Protein AF-A0A6C7NAR9-F1 (afdb_monomer_lite)

Structure (mmCIF, N/CA/C/O backbone):
data_AF-A0A6C7NAR9-F1
#
_entry.id   AF-A0A6C7NAR9-F1
#
loop_
_atom_site.group_PDB
_atom_site.id
_atom_site.type_symbol
_atom_site.label_atom_id
_atom_site.label_alt_id
_atom_site.label_comp_id
_atom_site.label_asym_id
_atom_site.label_entity_id
_atom_site.label_seq_id
_atom_site.pdbx_PDB_ins_code
_atom_site.Cartn_x
_atom_site.Cartn_y
_atom_site.Cartn_z
_atom_site.occupancy
_atom_site.B_iso_or_equiv
_atom_site.auth_seq_id
_atom_site.auth_comp_id
_atom_site.auth_asym_id
_atom_site.auth_atom_id
_atom_site.pdbx_PDB_model_num
ATOM 1 N N . LYS A 1 1 ? -24.700 -0.476 11.035 1.00 47.03 1 LYS A N 1
ATOM 2 C CA . LYS A 1 1 ? -24.546 -0.454 9.552 1.00 47.03 1 LYS A CA 1
ATOM 3 C C . LYS A 1 1 ? -23.414 0.462 9.065 1.00 47.03 1 LYS A C 1
ATOM 5 O O . LYS A 1 1 ? -22.738 0.065 8.132 1.00 47.03 1 LYS A O 1
ATOM 10 N N . SER A 1 2 ? -23.145 1.611 9.705 1.00 65.50 2 SER A N 1
ATOM 11 C CA . SER A 1 2 ? -22.098 2.559 9.261 1.00 65.50 2 SER A CA 1
ATOM 12 C C . SER A 1 2 ? -20.673 1.963 9.176 1.00 65.50 2 SER A C 1
ATOM 14 O O . SER A 1 2 ? -20.029 2.087 8.140 1.00 65.50 2 SER A O 1
ATOM 16 N N . TYR A 1 3 ? -20.203 1.234 10.199 1.00 67.81 3 TYR A N 1
ATOM 17 C CA . TYR A 1 3 ? -18.829 0.692 10.224 1.00 67.81 3 TYR A CA 1
ATOM 18 C C . TYR A 1 3 ? -18.556 -0.407 9.189 1.00 67.81 3 TYR A C 1
ATOM 20 O O . TYR A 1 3 ? -17.497 -0.419 8.565 1.00 67.81 3 TYR A O 1
ATOM 28 N N . LYS A 1 4 ? -19.522 -1.307 8.966 1.00 73.62 4 LYS A N 1
ATOM 29 C CA . LYS A 1 4 ? -19.395 -2.395 7.985 1.00 73.62 4 LYS A CA 1
ATOM 30 C C . LYS A 1 4 ? -19.261 -1.855 6.557 1.00 73.62 4 LYS A C 1
ATOM 32 O O . LYS A 1 4 ? -18.432 -2.348 5.802 1.00 73.62 4 LYS A O 1
ATOM 37 N N . ASN A 1 5 ? -20.017 -0.807 6.226 1.00 79.62 5 ASN A N 1
ATOM 38 C CA . ASN A 1 5 ? -19.949 -0.160 4.915 1.00 79.62 5 ASN A CA 1
ATOM 39 C C . ASN A 1 5 ? -18.595 0.541 4.704 1.00 79.62 5 ASN A C 1
ATOM 41 O O . ASN A 1 5 ? -17.983 0.372 3.656 1.00 79.62 5 ASN A O 1
ATOM 45 N N . GLN A 1 6 ? -18.083 1.247 5.721 1.00 79.44 6 GLN A N 1
ATOM 46 C CA . GLN A 1 6 ? -16.758 1.883 5.658 1.00 79.44 6 GLN A CA 1
ATOM 47 C C . GLN A 1 6 ? -15.631 0.851 5.480 1.00 79.44 6 GLN A C 1
ATOM 49 O O . GLN A 1 6 ? -14.728 1.048 4.670 1.00 79.44 6 GLN A O 1
ATOM 54 N N . LYS A 1 7 ? -15.702 -0.287 6.183 1.00 82.50 7 LYS A N 1
ATOM 55 C CA . LYS A 1 7 ? -14.760 -1.405 6.011 1.00 82.50 7 LYS A CA 1
ATOM 56 C C . LYS A 1 7 ? -14.797 -1.956 4.582 1.00 82.50 7 LYS A C 1
ATOM 58 O O . LYS A 1 7 ? -13.750 -2.156 3.977 1.00 82.50 7 LYS A O 1
ATOM 63 N N . GLU A 1 8 ? -15.988 -2.133 4.014 1.00 87.00 8 GLU A N 1
ATOM 64 C CA . GLU A 1 8 ? -16.156 -2.606 2.636 1.00 87.00 8 GLU A CA 1
ATOM 65 C C . GLU A 1 8 ? -15.593 -1.616 1.597 1.00 87.00 8 GLU A C 1
ATOM 67 O O . GLU A 1 8 ? -14.975 -2.024 0.613 1.00 87.00 8 GLU A O 1
ATOM 72 N N . GLU A 1 9 ? -15.751 -0.310 1.814 1.00 87.62 9 GLU A N 1
ATOM 73 C CA . GLU A 1 9 ? -15.160 0.731 0.961 1.00 87.62 9 GLU A CA 1
ATOM 74 C C . GLU A 1 9 ? -13.626 0.732 1.013 1.00 87.62 9 GLU A C 1
ATOM 76 O O . GLU A 1 9 ? -12.963 0.854 -0.026 1.00 87.62 9 GLU A O 1
ATOM 81 N N . ILE A 1 10 ? -13.051 0.535 2.203 1.00 87.88 10 ILE A N 1
ATOM 82 C CA . ILE A 1 10 ? -11.603 0.373 2.391 1.00 87.88 10 ILE A CA 1
ATOM 83 C C . ILE A 1 10 ? -11.114 -0.886 1.674 1.00 87.88 10 ILE A C 1
ATOM 85 O O . ILE A 1 10 ? -10.083 -0.855 1.003 1.00 87.88 10 ILE A O 1
ATOM 89 N N . ASP A 1 11 ? -11.871 -1.977 1.746 1.00 89.50 11 ASP A N 1
ATOM 90 C CA . ASP A 1 11 ? -11.531 -3.243 1.099 1.00 89.50 11 ASP A CA 1
ATOM 91 C C . ASP A 1 11 ? -11.556 -3.133 -0.425 1.00 89.50 11 ASP A C 1
ATOM 93 O O . ASP A 1 11 ? -10.627 -3.589 -1.098 1.00 89.50 11 ASP A O 1
ATOM 97 N N . LYS A 1 12 ? -12.564 -2.448 -0.973 1.00 91.56 12 LYS A N 1
ATOM 98 C CA . LYS A 1 12 ? -12.628 -2.110 -2.401 1.00 91.56 12 LYS A CA 1
ATOM 99 C C . LYS A 1 12 ? -11.446 -1.239 -2.816 1.00 91.56 12 LYS A C 1
ATOM 101 O O . LYS A 1 12 ? -10.854 -1.476 -3.868 1.00 91.56 12 LYS A O 1
ATOM 106 N N . SER A 1 13 ? -11.080 -0.255 -1.998 1.00 88.81 13 SER A N 1
ATOM 107 C CA . SER A 1 13 ? -9.938 0.628 -2.263 1.00 88.81 13 SER A CA 1
ATOM 108 C C . SER A 1 13 ? -8.611 -0.137 -2.238 1.00 88.81 13 SER A C 1
ATOM 110 O O . SER A 1 13 ? -7.798 0.025 -3.147 1.00 88.81 13 SER A O 1
ATOM 112 N N . LEU A 1 14 ? -8.423 -1.051 -1.280 1.00 91.06 14 LEU A N 1
ATOM 113 C CA . LEU A 1 14 ? -7.278 -1.968 -1.236 1.00 91.06 14 LEU A CA 1
ATOM 114 C C . LEU A 1 14 ? -7.189 -2.840 -2.482 1.00 91.06 14 LEU A C 1
ATOM 116 O O . LEU A 1 14 ? -6.108 -2.996 -3.044 1.00 91.06 14 LEU A O 1
ATOM 120 N N . MET A 1 15 ? -8.313 -3.403 -2.921 1.00 92.44 15 MET A N 1
ATOM 121 C CA . MET A 1 15 ? -8.352 -4.244 -4.113 1.00 92.44 15 MET A CA 1
ATOM 122 C C . MET A 1 15 ? -7.947 -3.459 -5.364 1.00 92.44 15 MET A C 1
ATOM 124 O O . MET A 1 15 ? -7.112 -3.934 -6.133 1.00 92.44 15 MET A O 1
ATOM 128 N N . LYS A 1 16 ? -8.459 -2.230 -5.527 1.00 93.31 16 LYS A N 1
ATOM 129 C CA . LYS A 1 16 ? -8.067 -1.332 -6.625 1.00 93.31 16 LYS A CA 1
ATOM 130 C C . LYS A 1 16 ? -6.564 -1.043 -6.612 1.00 93.31 16 LYS A C 1
ATOM 132 O O . LYS A 1 16 ? -5.912 -1.199 -7.640 1.00 93.31 16 LYS A O 1
ATOM 137 N N . TRP A 1 17 ? -5.996 -0.670 -5.464 1.00 91.88 17 TRP A N 1
ATOM 138 C CA . TRP A 1 17 ? -4.566 -0.351 -5.373 1.00 91.88 17 TRP A CA 1
ATOM 139 C C . TRP A 1 17 ? -3.655 -1.569 -5.546 1.00 91.88 17 TRP A C 1
ATOM 141 O O . TRP A 1 17 ? -2.612 -1.450 -6.184 1.00 91.88 17 TRP A O 1
ATOM 151 N N . ASN A 1 18 ? -4.057 -2.746 -5.056 1.00 92.00 18 ASN A N 1
ATOM 152 C CA . ASN A 1 18 ? -3.346 -3.998 -5.331 1.00 92.00 18 ASN A CA 1
ATOM 153 C C . ASN A 1 18 ? -3.347 -4.329 -6.828 1.00 92.00 18 ASN A C 1
ATOM 155 O O . ASN A 1 18 ? -2.340 -4.796 -7.352 1.00 92.00 18 ASN A O 1
ATOM 159 N N . TRP A 1 19 ? -4.456 -4.079 -7.526 1.00 95.19 19 TRP A N 1
ATOM 160 C CA . TRP A 1 19 ? -4.532 -4.299 -8.968 1.00 95.19 19 TRP A CA 1
ATOM 161 C C . TRP A 1 19 ? -3.585 -3.366 -9.733 1.00 95.19 19 TRP A C 1
ATOM 163 O O . TRP A 1 19 ? -2.822 -3.831 -10.577 1.00 95.19 19 TRP A O 1
ATOM 173 N N . VAL A 1 20 ? -3.546 -2.078 -9.366 1.00 93.12 20 VAL A N 1
ATOM 174 C CA . VAL A 1 20 ? -2.574 -1.111 -9.909 1.00 93.12 20 VAL A CA 1
ATOM 175 C C . VAL A 1 20 ? -1.137 -1.583 -9.672 1.00 93.12 20 VAL A C 1
ATOM 177 O O . VAL A 1 20 ? -0.348 -1.609 -10.611 1.00 93.12 20 VAL A O 1
ATOM 180 N N . PHE A 1 21 ? -0.808 -2.018 -8.452 1.00 93.44 21 PHE A N 1
ATOM 181 C CA . PHE A 1 21 ? 0.522 -2.527 -8.103 1.00 93.44 21 PHE A CA 1
ATOM 182 C C . PHE A 1 21 ? 0.950 -3.699 -8.997 1.00 93.44 21 PHE A C 1
ATOM 184 O O . PHE A 1 21 ? 2.030 -3.667 -9.588 1.00 93.44 21 PHE A O 1
ATOM 191 N N . TRP A 1 22 ? 0.088 -4.709 -9.149 1.00 94.94 22 TRP A N 1
ATOM 192 C CA . TRP A 1 22 ? 0.393 -5.886 -9.965 1.00 94.94 22 TRP A CA 1
ATOM 193 C C . TRP A 1 22 ? 0.520 -5.570 -11.453 1.00 94.94 22 TRP A C 1
ATOM 195 O O . TRP A 1 22 ? 1.388 -6.137 -12.119 1.00 94.94 22 TRP A O 1
ATOM 205 N N . ILE A 1 23 ? -0.284 -4.643 -11.977 1.00 94.56 23 ILE A N 1
ATOM 206 C CA . ILE A 1 23 ? -0.148 -4.180 -13.362 1.00 94.56 23 ILE A CA 1
ATOM 207 C C . ILE A 1 23 ? 1.182 -3.469 -13.564 1.00 94.56 23 ILE A C 1
ATOM 209 O O . ILE A 1 23 ? 1.899 -3.791 -14.508 1.00 94.56 23 ILE A O 1
ATOM 213 N N . SER A 1 24 ? 1.542 -2.538 -12.677 1.00 93.12 24 SER A N 1
ATOM 214 C CA . SER A 1 24 ? 2.808 -1.811 -12.787 1.00 93.12 24 SER A CA 1
ATOM 215 C C . SER A 1 24 ? 4.005 -2.760 -12.715 1.00 93.12 24 SER A C 1
ATOM 217 O O . SER A 1 24 ? 4.906 -2.667 -13.544 1.00 93.12 24 SER A O 1
ATOM 219 N N . ILE A 1 25 ? 3.980 -3.746 -11.814 1.00 94.12 25 ILE A N 1
ATOM 220 C CA . ILE A 1 25 ? 5.014 -4.789 -11.749 1.00 94.12 25 ILE A CA 1
ATOM 221 C C . ILE A 1 25 ? 5.073 -5.613 -13.033 1.00 94.12 25 ILE A C 1
ATOM 223 O O . ILE A 1 25 ? 6.160 -5.834 -13.560 1.00 94.12 25 ILE A O 1
ATOM 227 N N . SER A 1 26 ? 3.926 -6.052 -13.551 1.00 93.44 26 SER A N 1
ATOM 228 C CA . SER A 1 26 ? 3.871 -6.859 -14.777 1.00 93.44 26 SER A CA 1
ATOM 229 C C . SER A 1 26 ? 4.449 -6.093 -15.964 1.00 93.44 26 SER A C 1
ATOM 231 O O . SER A 1 26 ? 5.204 -6.644 -16.758 1.00 93.44 26 SER A O 1
ATOM 233 N N . ILE A 1 27 ? 4.150 -4.798 -16.038 1.00 91.00 27 ILE A N 1
ATOM 234 C CA . ILE A 1 27 ? 4.711 -3.872 -17.017 1.00 91.00 27 ILE A CA 1
ATOM 235 C C . ILE A 1 27 ? 6.233 -3.736 -16.853 1.00 91.00 27 ILE A C 1
ATOM 237 O O . ILE A 1 27 ? 6.966 -3.811 -17.838 1.00 91.00 27 ILE A O 1
ATOM 241 N N . PHE A 1 28 ? 6.709 -3.553 -15.620 1.00 91.31 28 PHE A N 1
ATOM 242 C CA . PHE A 1 28 ? 8.132 -3.409 -15.313 1.00 91.31 28 PHE A CA 1
ATOM 243 C C . PHE A 1 28 ? 8.915 -4.667 -15.715 1.00 91.31 28 PHE A C 1
ATOM 245 O O . PHE A 1 28 ? 9.885 -4.602 -16.463 1.00 91.31 28 PHE A O 1
ATOM 252 N N . ILE A 1 29 ? 8.456 -5.837 -15.270 1.00 92.31 29 ILE A N 1
ATOM 253 C CA . ILE A 1 29 ? 9.109 -7.120 -15.549 1.00 92.31 29 ILE A CA 1
ATOM 254 C C . ILE A 1 29 ? 8.989 -7.481 -17.033 1.00 92.31 29 ILE A C 1
ATOM 256 O O . ILE A 1 29 ? 9.974 -7.886 -17.645 1.00 92.31 29 ILE A O 1
ATOM 260 N N . GLY A 1 30 ? 7.813 -7.296 -17.636 1.00 91.31 30 GLY A N 1
ATOM 261 C CA . GLY A 1 30 ? 7.595 -7.558 -19.059 1.00 91.31 30 GLY A CA 1
ATOM 262 C C . GLY A 1 30 ? 8.503 -6.709 -19.948 1.00 91.31 30 GLY A C 1
ATOM 263 O O . GLY A 1 30 ? 9.107 -7.234 -20.880 1.00 91.31 30 GLY A O 1
ATOM 264 N N . GLY A 1 31 ? 8.679 -5.427 -19.610 1.00 87.44 31 GLY A N 1
ATOM 265 C CA . GLY A 1 31 ? 9.637 -4.547 -20.280 1.00 87.44 31 GLY A CA 1
ATOM 266 C C . GLY A 1 31 ? 11.084 -5.031 -20.151 1.00 87.44 31 GLY A C 1
ATOM 267 O O . GLY A 1 31 ? 11.833 -4.966 -21.124 1.00 87.44 31 GLY A O 1
ATOM 268 N N . ALA A 1 32 ? 11.470 -5.573 -18.989 1.00 87.31 32 ALA A N 1
ATOM 269 C CA . ALA A 1 32 ? 12.830 -6.073 -18.746 1.00 87.31 32 ALA A CA 1
ATOM 270 C C . ALA A 1 32 ? 13.102 -7.316 -19.584 1.00 87.31 32 ALA A C 1
ATOM 272 O O . ALA A 1 32 ? 14.147 -7.416 -20.218 1.00 87.31 32 ALA A O 1
ATOM 273 N N . ILE A 1 33 ? 12.151 -8.251 -19.595 1.00 89.69 33 ILE A N 1
ATOM 274 C CA . ILE A 1 33 ? 12.258 -9.502 -20.348 1.00 89.69 33 ILE A CA 1
ATOM 275 C C . ILE A 1 33 ? 12.292 -9.213 -21.849 1.00 89.69 33 ILE A C 1
ATOM 277 O O . ILE A 1 33 ? 13.141 -9.757 -22.548 1.00 89.69 33 ILE A O 1
ATOM 281 N N . PHE A 1 34 ? 11.410 -8.335 -22.339 1.00 86.81 34 PHE A N 1
ATOM 282 C CA . PHE A 1 34 ? 11.393 -7.9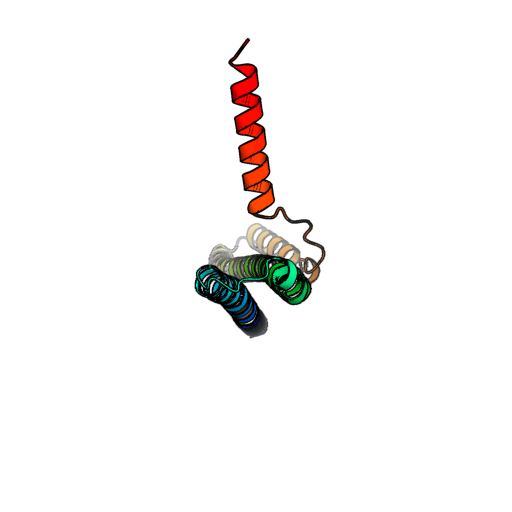30 -23.744 1.00 86.81 34 PHE A CA 1
ATOM 283 C C . PHE A 1 34 ? 12.735 -7.326 -24.168 1.00 86.81 34 PHE A C 1
ATOM 285 O O . PHE A 1 34 ? 13.304 -7.718 -25.184 1.00 86.81 34 PHE A O 1
ATOM 292 N N . TYR A 1 35 ? 13.271 -6.420 -23.350 1.00 83.25 35 TYR A N 1
ATOM 293 C CA . TYR A 1 35 ? 14.585 -5.832 -23.569 1.00 83.25 35 TYR A CA 1
ATOM 294 C C . TYR A 1 35 ? 15.700 -6.887 -23.566 1.00 83.25 35 TYR A C 1
ATOM 296 O O . TYR A 1 35 ? 16.526 -6.920 -24.474 1.00 83.25 35 TYR A O 1
ATOM 304 N N . PHE A 1 36 ? 15.706 -7.771 -22.566 1.00 84.69 36 PHE A N 1
ATOM 305 C CA . PHE A 1 36 ? 16.716 -8.815 -22.419 1.00 84.69 36 PHE A CA 1
ATOM 306 C C . PHE A 1 36 ? 16.722 -9.773 -23.612 1.00 84.69 36 PHE A C 1
ATOM 308 O O . PHE A 1 36 ? 17.788 -10.095 -24.124 1.00 84.69 36 PHE A O 1
ATOM 315 N N . TYR A 1 37 ? 15.544 -10.171 -24.100 1.00 86.44 37 TYR A N 1
ATOM 316 C CA . TYR A 1 37 ? 15.418 -10.993 -25.302 1.00 86.44 37 TYR A CA 1
ATOM 317 C C . TYR A 1 37 ? 16.003 -10.289 -26.531 1.00 86.44 37 TYR A C 1
ATOM 319 O O . TYR A 1 37 ? 16.767 -10.885 -27.286 1.00 86.44 37 TYR A O 1
ATOM 327 N N . HIS A 1 38 ? 15.693 -9.003 -26.702 1.00 81.38 38 HIS A N 1
ATOM 328 C CA . HIS A 1 38 ? 16.164 -8.235 -27.851 1.00 81.38 38 HIS A CA 1
ATOM 329 C C . HIS A 1 38 ? 17.671 -7.931 -27.800 1.00 81.38 38 HIS A C 1
ATOM 331 O O . HIS A 1 38 ? 18.283 -7.738 -28.848 1.00 81.38 38 HIS A O 1
ATOM 337 N N . SER A 1 39 ? 18.274 -7.929 -26.605 1.00 79.50 39 SER A N 1
ATOM 338 C CA . SER A 1 39 ? 19.704 -7.671 -26.391 1.00 79.50 39 SER A CA 1
ATOM 339 C C . SER A 1 39 ? 20.634 -8.761 -26.941 1.00 79.50 39 SER A C 1
ATOM 341 O O . SER A 1 39 ? 21.835 -8.514 -27.029 1.00 79.50 39 SER A O 1
ATOM 343 N N . PHE A 1 40 ? 20.119 -9.947 -27.280 1.00 79.44 40 PHE A N 1
ATOM 344 C CA . PHE A 1 40 ? 20.899 -11.019 -27.918 1.00 79.44 40 PHE A CA 1
ATOM 345 C C . PHE A 1 40 ? 20.942 -10.917 -29.448 1.00 79.44 40 PHE A C 1
ATOM 347 O O . PHE A 1 40 ? 21.637 -11.703 -30.086 1.00 79.44 40 PHE A O 1
ATOM 354 N N . ASP A 1 41 ? 20.207 -9.977 -30.042 1.00 79.94 41 ASP A N 1
ATOM 355 C CA . ASP A 1 41 ? 20.252 -9.722 -31.479 1.00 79.94 41 ASP A CA 1
ATOM 356 C C . ASP A 1 41 ? 21.505 -8.891 -31.823 1.00 79.94 41 ASP A C 1
ATOM 358 O O . ASP A 1 41 ? 21.786 -7.884 -31.175 1.00 79.94 41 ASP A O 1
ATOM 362 N N . GLU A 1 42 ? 22.272 -9.275 -32.848 1.00 65.69 42 GLU A N 1
ATOM 363 C CA . GLU A 1 42 ? 23.562 -8.641 -33.198 1.00 65.69 42 GLU A CA 1
ATOM 364 C C . GLU A 1 42 ? 23.428 -7.162 -33.619 1.00 65.69 42 GLU A C 1
ATOM 366 O O . GLU A 1 42 ? 24.417 -6.436 -33.704 1.00 65.69 42 GLU A O 1
ATOM 371 N N . LYS A 1 43 ? 22.200 -6.687 -33.864 1.00 71.50 43 LYS A N 1
ATOM 372 C CA . LYS A 1 43 ? 21.883 -5.304 -34.266 1.00 71.50 43 LYS A CA 1
ATOM 373 C C . LYS A 1 43 ? 21.482 -4.400 -33.097 1.00 71.50 43 LYS A C 1
ATOM 375 O O . LYS A 1 43 ? 20.831 -3.374 -33.308 1.00 71.50 43 LYS A O 1
ATOM 380 N N . PHE A 1 44 ? 21.806 -4.78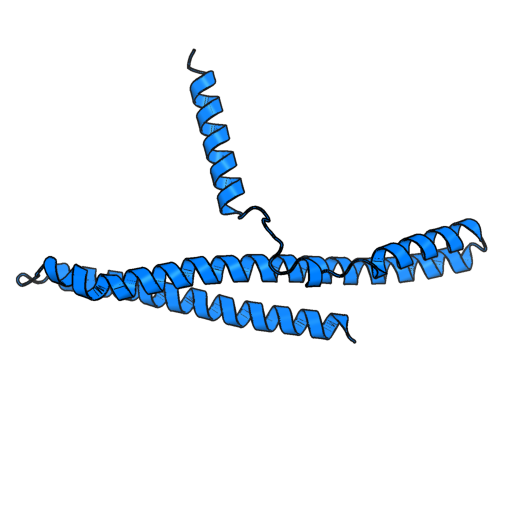9 -31.869 1.00 70.50 44 PHE A N 1
ATOM 381 C CA . PHE A 1 44 ? 21.295 -4.112 -30.688 1.00 70.50 44 PHE A CA 1
ATOM 382 C C . PHE A 1 44 ? 21.941 -2.738 -30.437 1.00 70.50 44 PHE A C 1
ATOM 384 O O . PHE A 1 44 ? 23.143 -2.630 -30.203 1.00 70.50 44 PHE A O 1
ATOM 391 N N . ASP A 1 45 ? 21.124 -1.680 -30.436 1.00 76.12 45 ASP A N 1
ATOM 392 C CA . ASP A 1 45 ? 21.535 -0.321 -30.068 1.00 76.12 45 ASP A CA 1
ATOM 393 C C . ASP A 1 45 ? 21.196 -0.027 -28.597 1.00 76.12 45 ASP A C 1
ATOM 395 O O . ASP A 1 45 ? 20.031 0.153 -28.225 1.00 76.12 45 ASP A O 1
ATOM 399 N N . TYR A 1 46 ? 22.227 0.080 -27.757 1.00 72.94 46 TYR A N 1
ATOM 400 C CA . TYR A 1 46 ? 22.112 0.378 -26.326 1.00 72.94 46 TYR A CA 1
ATOM 401 C C . TYR A 1 46 ? 21.537 1.773 -26.027 1.00 72.94 46 TYR A C 1
ATOM 403 O O . TYR A 1 46 ? 21.002 1.999 -24.941 1.00 72.94 46 TYR A O 1
ATOM 411 N N . VAL A 1 47 ? 21.572 2.711 -26.981 1.00 78.38 47 VAL A N 1
ATOM 412 C CA . VAL A 1 47 ? 20.980 4.049 -26.805 1.00 78.38 47 VAL A CA 1
ATOM 413 C C . VAL A 1 47 ? 19.446 3.978 -26.792 1.00 78.38 47 VAL A C 1
ATOM 415 O O . VAL A 1 47 ? 18.775 4.827 -26.198 1.00 78.38 47 VAL A O 1
ATOM 418 N N . SER A 1 48 ? 18.862 2.915 -27.354 1.00 74.12 48 SER A N 1
ATOM 419 C CA . SER A 1 48 ? 17.410 2.707 -27.388 1.00 74.12 48 SER A CA 1
ATOM 420 C C . SER A 1 48 ? 16.767 2.560 -25.998 1.00 74.12 48 SER A C 1
ATOM 422 O O . SER A 1 48 ? 15.585 2.873 -25.842 1.00 74.12 48 SER A O 1
ATOM 424 N N . ILE A 1 49 ? 17.536 2.198 -24.960 1.00 75.44 49 ILE A N 1
ATOM 425 C CA . ILE A 1 49 ? 17.081 2.111 -23.556 1.00 75.44 49 ILE A CA 1
ATOM 426 C C . ILE A 1 49 ? 16.524 3.450 -23.069 1.00 75.44 49 ILE A C 1
ATOM 428 O O . ILE A 1 49 ? 15.491 3.497 -22.396 1.00 75.44 49 ILE A O 1
ATOM 432 N N . PHE A 1 50 ? 17.177 4.554 -23.446 1.00 81.75 50 PHE A N 1
ATOM 433 C CA . PHE A 1 50 ? 16.782 5.907 -23.052 1.00 81.75 50 PHE A CA 1
ATOM 434 C C . PHE A 1 50 ? 15.399 6.299 -23.576 1.00 81.75 50 PHE A C 1
ATOM 436 O O . PHE A 1 50 ? 14.720 7.119 -22.962 1.00 81.75 50 PHE A O 1
ATOM 443 N N . ARG A 1 51 ? 14.915 5.657 -24.646 1.00 81.44 51 ARG A N 1
ATOM 444 C CA . ARG A 1 51 ? 13.549 5.856 -25.146 1.00 81.44 51 ARG A CA 1
ATOM 445 C C . ARG A 1 51 ? 12.493 5.272 -24.207 1.00 81.44 51 ARG A C 1
ATOM 447 O O . ARG A 1 51 ? 11.399 5.818 -24.107 1.00 81.44 51 ARG A O 1
ATOM 454 N N . TYR A 1 52 ? 12.821 4.188 -23.507 1.00 80.06 52 TYR A N 1
ATOM 455 C CA . TYR A 1 52 ? 11.911 3.515 -22.577 1.00 80.06 52 TYR A CA 1
ATOM 456 C C . TYR A 1 52 ? 12.028 4.041 -21.144 1.00 80.06 52 TYR A C 1
ATOM 458 O O . TYR A 1 52 ? 11.181 3.731 -20.311 1.00 80.06 52 TYR A O 1
ATOM 466 N N . PHE A 1 53 ? 13.036 4.861 -20.836 1.00 84.38 53 PHE A N 1
ATOM 467 C CA . PHE A 1 53 ? 13.248 5.438 -19.503 1.00 84.38 53 PHE A CA 1
ATOM 468 C C . PHE A 1 53 ? 11.999 6.087 -18.888 1.00 84.38 53 PHE A C 1
ATOM 470 O O . PHE A 1 53 ? 11.714 5.800 -17.725 1.00 84.38 53 PHE A O 1
ATOM 477 N N . PRO A 1 54 ? 11.205 6.895 -19.624 1.00 87.62 54 PRO A N 1
ATOM 478 C CA . PRO A 1 54 ? 9.967 7.442 -19.079 1.00 87.62 54 PRO A CA 1
ATOM 479 C C . PRO A 1 54 ? 9.022 6.344 -18.582 1.00 87.62 54 PRO A C 1
ATOM 481 O O . PRO A 1 54 ? 8.487 6.439 -17.483 1.00 87.62 54 PRO A O 1
ATOM 484 N N . PHE A 1 55 ? 8.876 5.257 -19.338 1.00 86.19 55 PHE A N 1
ATOM 485 C CA . PHE A 1 55 ? 8.021 4.129 -18.980 1.00 86.19 55 PHE A CA 1
ATOM 486 C C . PHE A 1 55 ? 8.510 3.397 -17.722 1.00 86.19 55 PHE A C 1
ATOM 488 O O . PHE A 1 55 ? 7.712 3.093 -16.833 1.00 86.19 55 PHE A O 1
ATOM 495 N N . TRP A 1 56 ? 9.824 3.191 -17.605 1.00 85.31 56 TRP A N 1
ATOM 496 C CA . TRP A 1 56 ? 10.461 2.631 -16.410 1.00 85.31 56 TRP A CA 1
ATOM 497 C C . TRP A 1 56 ? 10.239 3.498 -15.170 1.00 85.31 56 TRP A C 1
ATOM 499 O O . TRP A 1 56 ? 9.852 2.987 -14.118 1.00 85.31 56 TRP A O 1
ATOM 509 N N . ILE A 1 57 ? 10.426 4.813 -15.310 1.00 90.06 57 ILE A N 1
ATOM 510 C CA . ILE A 1 57 ? 10.219 5.789 -14.236 1.00 90.06 57 ILE A CA 1
ATOM 511 C C . ILE A 1 57 ? 8.754 5.796 -13.800 1.00 90.06 57 ILE A C 1
ATOM 513 O O . ILE A 1 57 ? 8.478 5.706 -12.604 1.00 90.06 57 ILE A O 1
ATOM 517 N N . PHE A 1 58 ? 7.809 5.862 -14.743 1.00 91.44 58 PHE A N 1
ATOM 518 C CA . PHE A 1 58 ? 6.384 5.839 -14.416 1.00 91.44 58 PHE A CA 1
ATOM 519 C C . PHE A 1 58 ? 5.990 4.538 -13.727 1.00 91.44 58 PHE A C 1
ATOM 521 O O . PHE A 1 58 ? 5.321 4.575 -12.697 1.00 91.44 58 PHE A O 1
ATOM 528 N N . SER A 1 59 ? 6.441 3.394 -14.238 1.00 90.62 59 SER A N 1
ATOM 529 C CA . SER A 1 59 ? 6.142 2.107 -13.616 1.00 90.62 59 SER A CA 1
ATOM 530 C C . SER A 1 59 ? 6.692 2.030 -12.187 1.00 90.62 59 SER A C 1
ATOM 532 O O . SER A 1 59 ? 5.940 1.745 -11.253 1.00 90.62 59 SER A O 1
ATOM 534 N N . GLY A 1 60 ? 7.957 2.412 -11.978 1.00 90.81 60 GLY A N 1
ATOM 535 C CA . GLY A 1 60 ? 8.557 2.491 -10.644 1.00 90.81 60 GLY A CA 1
ATOM 536 C C . GLY A 1 60 ? 7.809 3.447 -9.707 1.00 90.81 60 GLY A C 1
ATOM 537 O O . GLY A 1 60 ? 7.555 3.109 -8.548 1.00 90.81 60 GLY A O 1
ATOM 538 N N . PHE A 1 61 ? 7.380 4.606 -10.213 1.00 93.00 61 PHE A N 1
ATOM 539 C CA . PHE A 1 61 ? 6.572 5.563 -9.459 1.00 93.00 61 PHE A CA 1
ATOM 540 C C . PHE A 1 61 ? 5.238 4.956 -9.010 1.00 93.00 61 PHE A C 1
ATOM 542 O O . PHE A 1 61 ? 4.884 5.060 -7.834 1.00 93.00 61 PHE A O 1
ATOM 549 N N . PHE A 1 62 ? 4.511 4.282 -9.905 1.00 92.06 62 PHE A N 1
ATOM 550 C CA . PHE A 1 62 ? 3.240 3.641 -9.562 1.00 92.06 62 PHE A CA 1
ATOM 551 C C . PHE A 1 62 ? 3.417 2.477 -8.587 1.00 92.06 62 PHE A C 1
ATOM 553 O O . PHE A 1 62 ? 2.603 2.337 -7.674 1.00 92.06 62 PHE A O 1
ATOM 560 N N . ILE A 1 63 ? 4.488 1.687 -8.704 1.00 92.69 63 ILE A N 1
ATOM 561 C CA . ILE A 1 63 ? 4.824 0.632 -7.733 1.00 92.69 63 ILE A CA 1
ATOM 562 C C . ILE A 1 63 ? 5.033 1.247 -6.345 1.00 92.69 63 ILE A C 1
ATOM 564 O O . ILE A 1 63 ? 4.416 0.818 -5.366 1.00 92.69 63 ILE A O 1
ATOM 568 N N . PHE A 1 64 ? 5.857 2.291 -6.252 1.00 91.12 64 PHE A N 1
ATOM 569 C CA . PHE A 1 64 ? 6.132 2.976 -4.990 1.00 91.12 64 PHE A CA 1
ATOM 570 C C . PHE A 1 64 ? 4.870 3.607 -4.385 1.00 91.12 64 PHE A C 1
ATOM 572 O O . PHE A 1 64 ? 4.571 3.418 -3.202 1.00 91.12 64 PHE A O 1
ATOM 579 N N . TYR A 1 65 ? 4.106 4.337 -5.197 1.00 90.94 65 TYR A N 1
ATOM 580 C CA . TYR A 1 65 ? 2.915 5.048 -4.748 1.00 90.94 65 TYR A CA 1
ATOM 581 C C . TYR A 1 65 ? 1.786 4.093 -4.340 1.00 90.94 65 TYR A C 1
ATOM 583 O O . TYR A 1 65 ? 1.185 4.265 -3.280 1.00 90.94 65 TYR A O 1
ATOM 591 N N . SER A 1 66 ? 1.529 3.043 -5.124 1.00 90.81 66 SER A N 1
ATOM 592 C CA . SER A 1 66 ? 0.530 2.027 -4.769 1.00 90.81 66 SER A CA 1
ATOM 593 C C . SER A 1 66 ? 0.913 1.286 -3.489 1.00 90.81 66 SER A C 1
ATOM 595 O O . SER A 1 66 ? 0.055 1.085 -2.635 1.00 90.81 66 SER A O 1
ATOM 597 N N . THR A 1 67 ? 2.198 0.976 -3.282 1.00 89.38 67 THR A N 1
ATOM 598 C CA . THR A 1 67 ? 2.686 0.370 -2.030 1.00 89.38 67 THR A CA 1
ATOM 599 C C . THR A 1 67 ? 2.368 1.244 -0.816 1.00 89.38 67 THR A C 1
ATOM 601 O O . THR A 1 67 ? 1.897 0.737 0.205 1.00 89.38 67 THR A O 1
ATOM 604 N N . LYS A 1 68 ? 2.581 2.563 -0.928 1.00 88.69 68 LYS A N 1
ATOM 605 C CA . LYS A 1 68 ? 2.194 3.538 0.104 1.00 88.69 68 LYS A CA 1
ATOM 606 C C . LYS A 1 68 ? 0.705 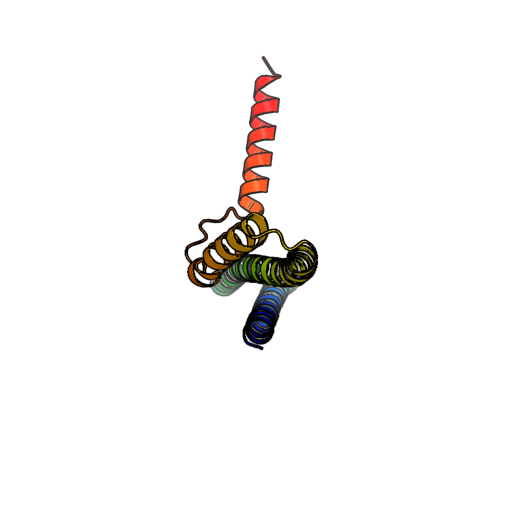3.480 0.406 1.00 88.69 68 LYS A C 1
ATOM 608 O O . LYS A 1 68 ? 0.323 3.292 1.558 1.00 88.69 68 LYS A O 1
ATOM 613 N N . GLN A 1 69 ? -0.121 3.563 -0.631 1.00 88.62 69 GLN A N 1
ATOM 614 C CA . GLN A 1 69 ? -1.569 3.557 -0.467 1.00 88.62 69 GLN A CA 1
ATOM 615 C C . GLN A 1 69 ? -2.074 2.245 0.144 1.00 88.62 69 GLN A C 1
ATOM 617 O O . GLN A 1 69 ? -2.862 2.258 1.087 1.00 88.62 69 GLN A O 1
ATOM 622 N N . ILE A 1 70 ? -1.565 1.098 -0.311 1.00 88.75 70 ILE A N 1
ATOM 623 C CA . ILE A 1 70 ? -1.907 -0.216 0.252 1.00 88.75 70 ILE A CA 1
ATOM 624 C C . ILE A 1 70 ? -1.576 -0.273 1.748 1.00 88.75 70 ILE A C 1
ATOM 626 O O . ILE A 1 70 ? -2.373 -0.800 2.526 1.00 88.75 70 ILE A O 1
ATOM 630 N N . ALA A 1 71 ? -0.425 0.258 2.168 1.00 86.94 71 ALA A N 1
ATOM 631 C CA . ALA A 1 71 ? -0.040 0.282 3.576 1.00 86.94 71 ALA A CA 1
ATOM 632 C C . ALA A 1 71 ? -1.001 1.138 4.420 1.00 86.94 71 ALA A C 1
ATOM 634 O O . ALA A 1 71 ? -1.442 0.690 5.481 1.00 86.94 71 ALA A O 1
ATOM 635 N N . GLU A 1 72 ? -1.381 2.321 3.931 1.00 86.94 72 GLU A N 1
ATOM 636 C CA . GLU A 1 72 ? -2.334 3.200 4.617 1.00 86.94 72 GLU A CA 1
ATOM 637 C C . GLU A 1 72 ? -3.715 2.553 4.757 1.00 86.94 72 GLU A C 1
ATOM 639 O O . GLU A 1 72 ? -4.253 2.481 5.866 1.00 86.94 72 GLU A O 1
ATOM 644 N N . TYR A 1 73 ? -4.267 2.001 3.672 1.00 87.88 73 TYR A N 1
ATOM 645 C CA . TYR A 1 73 ? -5.576 1.350 3.733 1.00 87.88 73 TYR A CA 1
ATOM 646 C C . TYR A 1 73 ? -5.559 0.063 4.572 1.00 87.88 73 TYR A C 1
ATOM 648 O O . TYR A 1 73 ? -6.542 -0.221 5.257 1.00 87.88 73 TYR A O 1
ATOM 656 N N . LYS A 1 74 ? -4.458 -0.707 4.586 1.00 87.75 74 LYS A N 1
ATOM 657 C CA . LYS A 1 74 ? -4.311 -1.866 5.490 1.00 87.75 74 LYS A CA 1
ATOM 658 C C . LYS A 1 74 ? -4.331 -1.437 6.952 1.00 87.75 74 LYS A C 1
ATOM 660 O O . LYS A 1 74 ? -5.013 -2.064 7.760 1.00 87.75 74 LYS A O 1
ATOM 665 N N . ARG A 1 75 ? -3.609 -0.365 7.292 1.00 86.75 75 ARG A N 1
ATOM 666 C CA . ARG A 1 75 ? -3.607 0.185 8.652 1.00 86.75 75 ARG A CA 1
ATOM 667 C C . ARG A 1 75 ? -5.012 0.606 9.064 1.00 86.75 75 ARG A C 1
ATOM 669 O O . ARG A 1 75 ? -5.477 0.214 10.128 1.00 86.75 75 ARG A O 1
ATOM 676 N N . LEU A 1 76 ? -5.693 1.342 8.189 1.00 85.69 76 LEU A N 1
ATOM 677 C CA . LEU A 1 76 ? -7.047 1.808 8.440 1.00 85.69 76 LEU A CA 1
ATOM 678 C C . LEU A 1 76 ? -8.016 0.632 8.632 1.00 85.69 76 LEU A C 1
ATOM 680 O O . LEU A 1 76 ? -8.751 0.603 9.613 1.00 85.69 76 LEU A O 1
ATOM 684 N N . ARG A 1 77 ? -7.961 -0.388 7.762 1.00 87.00 77 ARG A N 1
ATOM 685 C CA . ARG A 1 77 ? -8.746 -1.626 7.914 1.00 87.00 77 ARG A CA 1
ATOM 686 C C . ARG A 1 77 ? -8.550 -2.253 9.299 1.00 87.00 77 ARG A C 1
ATOM 688 O O . ARG A 1 77 ? -9.534 -2.633 9.930 1.00 87.00 77 ARG A O 1
ATOM 695 N N . ASN A 1 78 ? -7.305 -2.364 9.763 1.00 85.12 78 ASN A N 1
ATOM 696 C CA . ASN A 1 78 ? -6.993 -2.955 11.066 1.00 85.12 78 ASN A CA 1
ATOM 697 C C . ASN A 1 78 ? -7.565 -2.128 12.223 1.00 85.12 78 ASN A C 1
ATOM 699 O O . ASN A 1 78 ? -8.089 -2.692 13.178 1.00 85.12 78 ASN A O 1
ATOM 703 N N . GLU A 1 79 ? -7.518 -0.802 12.121 1.00 84.25 79 GLU A N 1
ATOM 704 C CA . GLU A 1 79 ? -8.087 0.101 13.122 1.00 84.25 79 GLU A CA 1
ATOM 705 C C . GLU A 1 79 ? -9.617 -0.023 13.206 1.00 84.25 79 GLU A C 1
ATOM 707 O O . GLU A 1 79 ? -10.181 -0.100 14.298 1.00 84.25 79 GLU A O 1
ATOM 712 N N . TYR A 1 80 ? -10.301 -0.135 12.062 1.00 83.62 80 TYR A N 1
ATOM 713 C CA . TYR A 1 80 ? -11.740 -0.412 12.033 1.00 83.62 80 TYR A CA 1
ATOM 714 C C . TYR A 1 80 ? -12.082 -1.795 12.597 1.00 83.62 80 TYR A C 1
ATOM 716 O O . TYR A 1 80 ? -13.043 -1.916 13.353 1.00 83.62 80 TYR A O 1
ATOM 724 N N . ALA A 1 81 ? -11.297 -2.827 12.273 1.00 84.75 81 ALA A N 1
ATOM 725 C CA . ALA A 1 81 ? -11.491 -4.169 12.823 1.00 84.75 81 ALA A CA 1
ATOM 726 C C . ALA A 1 81 ? -11.296 -4.196 14.349 1.00 84.75 81 ALA A C 1
ATOM 728 O O . ALA A 1 81 ? -12.062 -4.845 15.057 1.00 84.75 81 ALA A O 1
ATOM 729 N N . TYR A 1 82 ? -10.319 -3.444 14.862 1.00 84.06 82 TYR A N 1
ATOM 730 C CA . TYR A 1 82 ? -10.109 -3.282 16.298 1.00 84.06 82 TYR A CA 1
ATOM 731 C C . TYR A 1 82 ? -11.321 -2.632 16.981 1.00 84.06 82 TYR A C 1
ATOM 733 O O . TYR A 1 82 ? -11.775 -3.108 18.017 1.00 84.06 82 TYR A O 1
ATOM 741 N N . LYS A 1 83 ? -11.899 -1.587 16.378 1.00 83.00 83 LYS A N 1
ATOM 742 C CA . LYS A 1 83 ? -13.106 -0.931 16.907 1.00 83.00 83 LYS A CA 1
ATOM 743 C C . LYS A 1 83 ? -14.342 -1.826 16.887 1.00 83.00 83 LYS A C 1
ATOM 745 O O . LYS A 1 83 ? -15.141 -1.764 17.815 1.00 83.00 83 LYS A O 1
ATOM 750 N N . GLU A 1 84 ? -14.487 -2.651 15.855 1.00 83.50 84 GLU A N 1
ATOM 751 C CA . GLU A 1 84 ? -15.557 -3.650 15.763 1.00 83.50 84 GLU A CA 1
ATOM 752 C C . GLU A 1 84 ? -15.455 -4.658 16.921 1.00 83.50 84 GLU A C 1
ATOM 754 O O . GLU A 1 84 ? -16.405 -4.807 17.686 1.00 83.50 84 GLU A O 1
ATOM 759 N N . ALA A 1 85 ? -14.271 -5.239 17.141 1.00 83.62 85 ALA A N 1
ATOM 760 C CA . ALA A 1 85 ? -14.031 -6.170 18.247 1.00 83.62 85 ALA A CA 1
ATOM 761 C C . ALA A 1 85 ? -14.221 -5.522 19.634 1.00 83.62 85 ALA A C 1
ATOM 763 O O . ALA A 1 85 ? -14.741 -6.143 20.565 1.00 83.62 85 ALA A O 1
ATOM 764 N N . LEU A 1 86 ? -13.816 -4.258 19.781 1.00 83.19 86 LEU A N 1
ATOM 765 C CA . LEU A 1 86 ? -13.978 -3.512 21.024 1.00 83.19 86 LEU A CA 1
ATOM 766 C C . LEU A 1 86 ? -15.460 -3.260 21.3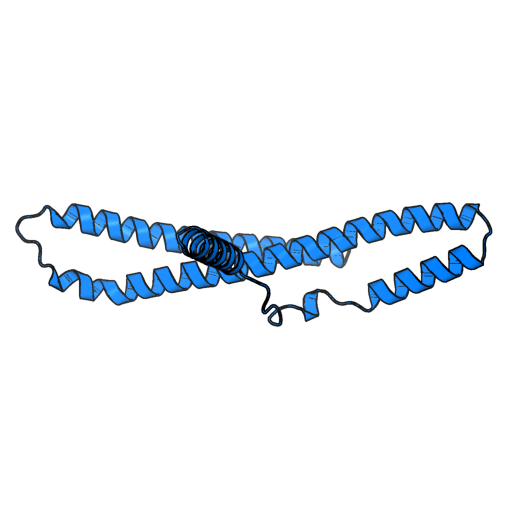39 1.00 83.19 86 LEU A C 1
ATOM 768 O O . LEU A 1 86 ? -15.875 -3.436 22.481 1.00 83.19 86 LEU A O 1
ATOM 772 N N . ASN A 1 87 ? -16.268 -2.920 20.331 1.00 83.12 87 ASN A N 1
ATOM 773 C CA . ASN A 1 87 ? -17.713 -2.765 20.484 1.00 83.12 87 ASN A CA 1
ATOM 774 C C . ASN A 1 87 ? -18.389 -4.071 20.932 1.00 83.12 87 ASN A C 1
ATOM 776 O O . ASN A 1 87 ? -19.203 -4.053 21.852 1.00 83.12 87 ASN A O 1
ATOM 780 N N . ASP A 1 88 ? -18.011 -5.207 20.345 1.00 82.88 88 ASP A N 1
ATOM 781 C CA . ASP A 1 88 ? -18.537 -6.515 20.758 1.00 82.88 88 ASP A CA 1
ATOM 782 C C . ASP A 1 88 ? -18.169 -6.842 22.214 1.00 82.88 88 ASP A C 1
ATOM 784 O O . ASP A 1 88 ? -18.989 -7.353 22.982 1.00 82.88 88 ASP A O 1
ATOM 788 N N . THR A 1 89 ? -16.953 -6.475 22.623 1.00 83.62 89 THR A N 1
ATOM 789 C CA . THR A 1 89 ? -16.491 -6.626 24.008 1.00 83.62 89 THR A CA 1
ATOM 790 C C . THR A 1 89 ? -17.278 -5.721 24.961 1.00 83.62 89 THR A C 1
ATOM 792 O O . THR A 1 89 ? -17.682 -6.159 26.039 1.00 83.62 89 THR A O 1
ATOM 795 N N . TYR A 1 90 ? -17.557 -4.477 24.560 1.00 83.12 90 TYR A N 1
ATOM 796 C CA . TYR A 1 90 ? -18.355 -3.532 25.342 1.00 83.12 90 TYR A CA 1
ATOM 797 C C . TYR A 1 90 ? -19.783 -4.011 25.579 1.00 83.12 90 TYR A C 1
ATOM 799 O O . TYR A 1 90 ? -20.258 -3.900 26.704 1.00 83.12 90 TYR A O 1
ATOM 807 N N . VAL A 1 91 ? -20.431 -4.613 24.579 1.00 83.88 91 VAL A N 1
ATOM 808 C CA . VAL A 1 91 ? -21.754 -5.243 24.749 1.00 83.88 91 VAL A CA 1
ATOM 809 C C . VAL A 1 91 ? -21.696 -6.383 25.778 1.00 83.88 91 VAL A C 1
ATOM 811 O O . VAL A 1 91 ? -22.630 -6.592 26.552 1.00 83.88 91 VAL A O 1
ATOM 814 N N . GLY A 1 92 ? -20.590 -7.130 25.826 1.00 83.69 92 GLY A N 1
ATOM 815 C CA . GLY A 1 92 ? -20.351 -8.138 26.862 1.00 83.69 92 GLY A CA 1
ATOM 816 C C . GLY A 1 92 ? -20.224 -7.533 28.264 1.00 83.69 92 GLY A C 1
ATOM 817 O O . GLY A 1 92 ? -20.852 -8.025 29.205 1.00 83.69 92 GLY A O 1
ATOM 818 N N . TYR A 1 93 ? -19.452 -6.451 28.400 1.00 84.06 93 TYR A N 1
ATOM 819 C CA . TYR A 1 93 ? -19.294 -5.739 29.669 1.00 84.06 93 TYR A CA 1
ATOM 820 C C . TYR A 1 93 ? -20.583 -5.069 30.127 1.00 84.06 93 TYR A C 1
ATOM 822 O O . TYR A 1 93 ? -20.928 -5.202 31.292 1.00 84.06 93 TYR A O 1
ATOM 830 N N . GLU A 1 94 ? -21.336 -4.434 29.234 1.00 83.75 94 GLU A N 1
ATOM 831 C CA . GLU A 1 94 ? -22.646 -3.856 29.540 1.00 83.75 94 GLU A CA 1
ATOM 832 C C . GLU A 1 94 ? -23.554 -4.897 30.208 1.00 83.75 94 GLU A C 1
ATOM 834 O O . GLU A 1 94 ? -24.008 -4.685 31.330 1.00 83.75 94 GLU A O 1
ATOM 839 N N . ARG A 1 95 ? -23.693 -6.087 29.609 1.00 83.88 95 ARG A N 1
ATOM 840 C CA . ARG A 1 95 ? -24.482 -7.189 30.190 1.00 83.88 95 ARG A CA 1
ATOM 841 C C . ARG A 1 95 ? -23.957 -7.668 31.543 1.00 83.88 95 ARG A C 1
ATOM 843 O O . ARG A 1 95 ? -24.745 -8.065 32.401 1.00 83.88 95 ARG A O 1
ATOM 850 N N . ALA A 1 96 ? -22.639 -7.712 31.730 1.00 82.25 96 ALA A N 1
ATOM 851 C CA . ALA A 1 96 ? -22.035 -8.134 32.994 1.00 82.25 96 ALA A CA 1
ATOM 852 C C . ALA A 1 96 ? -22.278 -7.103 34.109 1.00 82.25 96 ALA A C 1
ATOM 854 O O . ALA A 1 96 ? -22.575 -7.471 35.244 1.00 82.25 96 ALA A O 1
ATOM 855 N N . VAL A 1 97 ? -22.196 -5.819 33.767 1.00 84.81 97 VAL A N 1
ATOM 856 C CA . VAL A 1 97 ? -22.346 -4.693 34.689 1.00 84.81 97 VAL A CA 1
ATOM 857 C C . VAL A 1 97 ? -23.820 -4.409 35.009 1.00 84.81 97 VAL A C 1
ATOM 859 O O . VAL A 1 97 ? -24.150 -4.050 36.140 1.00 84.81 97 VAL A O 1
ATOM 862 N N . GLU A 1 98 ? -24.735 -4.616 34.058 1.00 81.56 98 GLU A N 1
ATOM 863 C CA . GLU A 1 98 ? -26.180 -4.593 34.315 1.00 81.56 98 GLU A CA 1
ATOM 864 C C . GLU A 1 98 ? -26.581 -5.629 35.365 1.00 81.56 98 GLU A C 1
ATOM 866 O O . GLU A 1 98 ? -27.357 -5.314 36.264 1.00 81.56 98 GLU A O 1
ATOM 871 N N . LYS A 1 99 ? -25.996 -6.831 35.299 1.00 82.50 99 LYS A N 1
ATOM 872 C CA . LYS A 1 99 ? -26.238 -7.909 36.268 1.00 82.50 99 LYS A CA 1
ATOM 873 C C . LYS A 1 99 ? -25.614 -7.663 37.641 1.00 82.50 99 LYS A C 1
ATOM 875 O O . LYS A 1 99 ? -26.063 -8.269 38.607 1.00 82.50 99 LYS A O 1
ATOM 880 N N . SER A 1 100 ? -24.575 -6.831 37.742 1.00 79.00 100 SER A N 1
ATOM 881 C CA . SER A 1 100 ? -23.829 -6.636 38.992 1.00 79.00 100 SER A CA 1
ATOM 882 C C . SER A 1 100 ? -24.375 -5.512 39.884 1.00 79.00 100 SER A C 1
ATOM 884 O O . SER A 1 100 ? -23.777 -5.248 40.922 1.00 79.00 100 SER A O 1
ATOM 886 N N . ASP A 1 101 ? -25.423 -4.803 39.443 1.00 77.69 101 ASP A N 1
ATOM 887 C CA . ASP A 1 101 ? -26.065 -3.624 40.066 1.00 77.69 101 ASP A CA 1
ATOM 888 C C . ASP A 1 101 ? -25.108 -2.549 40.637 1.00 77.69 101 ASP A C 1
ATOM 890 O O . ASP A 1 101 ? -25.453 -1.711 41.470 1.00 77.69 101 ASP A O 1
ATOM 894 N N . ASN A 1 102 ? -23.862 -2.543 40.154 1.00 83.25 102 ASN A N 1
ATOM 895 C CA . ASN A 1 102 ? -22.787 -1.699 40.656 1.00 83.25 102 ASN A CA 1
ATOM 896 C C . ASN A 1 102 ? -22.721 -0.414 39.829 1.00 83.25 102 ASN A C 1
ATOM 898 O O . ASN A 1 102 ? -22.196 -0.392 38.713 1.00 83.25 102 ASN A O 1
ATOM 902 N N . LYS A 1 103 ? -23.251 0.670 40.398 1.00 81.19 103 LYS A N 1
ATOM 903 C CA . LYS A 1 103 ? -23.361 1.974 39.733 1.00 81.19 103 LYS A CA 1
ATOM 904 C C . LYS A 1 103 ? -22.005 2.569 39.323 1.00 81.19 103 LYS A C 1
ATOM 906 O O . LYS A 1 103 ? -21.899 3.139 38.246 1.00 81.19 103 LYS A O 1
ATOM 911 N N . ILE A 1 104 ? -20.950 2.344 40.112 1.00 84.62 104 ILE A N 1
ATOM 912 C CA . ILE A 1 104 ? -19.588 2.830 39.816 1.00 84.62 104 ILE A CA 1
ATOM 913 C C . ILE A 1 104 ? -19.052 2.185 38.532 1.00 84.62 104 ILE A C 1
ATOM 915 O O . ILE A 1 104 ? -18.399 2.832 37.713 1.00 84.62 104 ILE A O 1
ATOM 919 N N . LEU A 1 105 ? -19.331 0.895 38.346 1.00 81.50 105 LEU A N 1
ATOM 920 C CA . LEU A 1 105 ? -18.863 0.143 37.188 1.00 81.50 105 LEU A CA 1
ATOM 921 C C . LEU A 1 105 ? -19.637 0.528 35.914 1.00 81.50 105 LEU A C 1
ATOM 923 O O . LEU A 1 105 ? -19.040 0.568 34.838 1.00 81.50 105 LEU A O 1
ATOM 927 N N . LYS A 1 106 ? -20.926 0.886 36.052 1.00 82.31 106 LYS A N 1
ATOM 928 C CA . LYS A 1 106 ? -21.747 1.464 34.969 1.00 82.31 106 LYS A CA 1
ATOM 929 C C . LYS A 1 106 ? -21.173 2.799 34.499 1.00 82.31 106 LYS A C 1
ATOM 931 O O . LYS A 1 106 ? -20.891 2.946 33.312 1.00 82.31 106 LYS A O 1
ATOM 936 N N . ASP A 1 107 ? -20.926 3.723 35.426 1.00 84.94 107 ASP A N 1
ATOM 937 C CA . ASP A 1 107 ? -20.416 5.061 35.100 1.00 84.94 107 ASP A CA 1
ATOM 938 C C . ASP A 1 107 ? -19.032 4.989 34.433 1.00 84.94 107 ASP A C 1
ATOM 940 O O . ASP A 1 107 ? -18.783 5.648 33.422 1.00 84.94 107 ASP A O 1
ATOM 944 N N . LYS A 1 108 ? -18.150 4.107 34.926 1.00 86.31 108 LYS A N 1
ATOM 945 C CA . LYS A 1 108 ? -16.812 3.903 34.351 1.00 86.31 108 LYS A CA 1
ATOM 946 C C . LYS A 1 108 ? -16.851 3.315 32.937 1.00 86.31 108 LYS A C 1
ATOM 948 O O . LYS A 1 108 ? -16.048 3.702 32.090 1.00 86.31 108 LYS A O 1
ATOM 953 N N . LEU A 1 109 ? -17.765 2.382 32.665 1.00 85.12 109 LEU A N 1
ATOM 954 C CA . LEU A 1 109 ? -17.948 1.823 31.323 1.00 85.12 109 LEU A CA 1
ATOM 955 C C . LEU A 1 109 ? -18.437 2.901 30.344 1.00 85.12 109 LEU A C 1
ATOM 957 O O . LEU A 1 109 ? -17.918 3.005 29.233 1.00 85.12 109 LEU A O 1
ATOM 961 N N . LEU A 1 110 ? -19.385 3.730 30.780 1.00 82.81 110 LEU A N 1
ATOM 962 C CA . LEU A 1 110 ? -19.982 4.796 29.978 1.00 82.81 110 LEU A CA 1
ATOM 963 C C . LEU A 1 110 ? -18.957 5.889 29.629 1.00 82.81 110 LEU A C 1
ATOM 965 O O . LEU A 1 110 ? -18.892 6.335 28.484 1.00 82.81 110 LEU A O 1
ATOM 969 N N . GLU A 1 111 ? -18.082 6.243 30.576 1.00 85.75 111 GLU A N 1
ATOM 970 C CA . GLU A 1 111 ? -16.956 7.158 30.349 1.00 85.75 111 GLU A CA 1
ATOM 971 C C . GLU A 1 111 ? -15.982 6.628 29.281 1.00 85.75 111 GLU A C 1
ATOM 973 O O . GLU A 1 111 ? -15.564 7.362 28.382 1.00 85.75 111 GLU A O 1
ATOM 978 N N . ILE A 1 112 ? -15.633 5.338 29.350 1.00 84.00 112 ILE A N 1
ATOM 979 C CA . ILE A 1 112 ? -14.729 4.698 28.387 1.00 84.00 112 ILE A CA 1
ATOM 980 C C . ILE A 1 112 ? -15.359 4.668 26.985 1.00 84.00 112 ILE A C 1
ATOM 982 O O . ILE A 1 112 ? -14.671 4.957 26.004 1.00 84.00 112 ILE A O 1
ATOM 986 N N . MET A 1 113 ? -16.656 4.357 26.879 1.00 82.38 113 MET A N 1
ATOM 987 C CA . MET A 1 113 ? -17.368 4.356 25.596 1.00 82.38 113 MET A CA 1
ATOM 988 C C . MET A 1 113 ? -17.424 5.753 24.964 1.00 82.38 113 MET A C 1
ATOM 990 O O . MET A 1 113 ? -17.171 5.883 23.766 1.00 82.38 113 MET A O 1
ATOM 994 N N . LEU A 1 114 ? -17.695 6.798 25.756 1.00 81.94 114 LEU A N 1
ATOM 995 C CA . LEU A 1 114 ? -17.689 8.192 25.291 1.00 81.94 114 LEU A CA 1
ATOM 996 C C . LEU A 1 114 ? -16.323 8.588 24.720 1.00 81.94 114 LEU A C 1
ATOM 998 O O . LEU A 1 114 ? -16.240 9.037 23.577 1.00 81.94 114 LEU A O 1
ATOM 1002 N N . LYS A 1 115 ? -15.242 8.318 25.462 1.00 81.12 115 LYS A N 1
ATOM 1003 C CA . LYS A 1 115 ? -13.867 8.582 25.004 1.00 81.12 115 LYS A CA 1
ATOM 1004 C C . LYS A 1 115 ? -13.517 7.820 23.721 1.00 81.12 115 LYS A C 1
ATOM 1006 O O . LYS A 1 115 ? -12.829 8.348 22.850 1.00 81.12 115 LYS A O 1
ATOM 1011 N N . ALA A 1 116 ? -13.987 6.580 23.577 1.00 76.81 116 ALA A N 1
ATOM 1012 C CA . ALA A 1 116 ? -13.750 5.778 22.376 1.00 76.81 116 ALA A CA 1
ATOM 1013 C C . ALA A 1 116 ? -14.529 6.289 21.146 1.00 76.81 116 ALA A C 1
ATOM 1015 O O . ALA A 1 116 ? -14.037 6.178 20.017 1.00 76.81 116 ALA A O 1
ATOM 1016 N N . ALA A 1 117 ? -15.725 6.849 21.358 1.00 73.25 117 ALA A N 1
ATOM 1017 C CA . ALA A 1 117 ? -16.575 7.406 20.308 1.00 73.25 117 ALA A CA 1
ATOM 1018 C C . ALA A 1 117 ? -16.050 8.743 19.755 1.00 73.25 117 ALA A C 1
ATOM 1020 O O . ALA A 1 117 ? -16.201 9.006 18.563 1.00 73.25 117 ALA A O 1
ATOM 1021 N N . GLU A 1 118 ? -15.389 9.557 20.584 1.00 75.19 118 GLU A N 1
ATOM 1022 C CA . GLU A 1 118 ? -14.792 10.838 20.169 1.00 75.19 118 GLU A CA 1
ATOM 1023 C C . GLU A 1 118 ? -13.642 10.674 19.159 1.00 75.19 118 GLU A C 1
ATOM 1025 O O . GLU A 1 118 ? -13.392 11.553 18.331 1.00 75.19 118 GLU A O 1
ATOM 1030 N N . PHE A 1 119 ? -12.941 9.539 19.177 1.00 70.56 119 PHE A N 1
ATOM 1031 C CA . PHE A 1 119 ? -11.807 9.310 18.288 1.00 70.56 119 PHE A CA 1
ATOM 1032 C C . PHE A 1 119 ? -12.255 8.850 16.889 1.00 70.56 119 PHE A C 1
ATOM 1034 O O . PHE A 1 119 ? -12.705 7.716 16.718 1.00 70.56 119 PHE A O 1
ATOM 1041 N N . ASN A 1 120 ? -12.074 9.676 15.851 1.00 68.94 120 ASN A N 1
ATOM 1042 C CA . ASN A 1 120 ? -12.376 9.307 14.459 1.00 68.94 120 ASN A CA 1
ATOM 1043 C C . ASN A 1 120 ? -11.128 8.779 13.700 1.00 68.94 120 ASN A C 1
ATOM 1045 O O . ASN A 1 120 ? -10.247 9.581 13.377 1.00 68.94 120 ASN A O 1
ATOM 1049 N N . PRO A 1 121 ? -11.067 7.488 13.307 1.00 63.09 121 PRO A N 1
ATOM 1050 C CA . PRO A 1 121 ? -9.943 6.896 12.566 1.00 63.09 121 PRO A CA 1
ATOM 1051 C C . PRO A 1 121 ? -9.664 7.582 11.235 1.00 63.09 121 PRO A C 1
ATOM 1053 O O . PRO A 1 121 ? -8.508 7.747 10.841 1.00 63.09 121 PRO A O 1
ATOM 1056 N N . SER A 1 122 ? -10.720 8.034 10.549 1.00 58.97 122 SER A N 1
ATOM 1057 C CA . SER A 1 122 ? -10.603 8.674 9.239 1.00 58.97 122 SER A CA 1
ATOM 1058 C C . SER A 1 122 ? -9.856 10.008 9.315 1.00 58.97 122 SER A C 1
ATOM 1060 O O . SER A 1 122 ? -9.319 10.469 8.314 1.00 58.97 122 SER A O 1
ATOM 1062 N N . SER A 1 123 ? -9.762 10.618 10.502 1.00 60.38 123 SER A N 1
ATOM 1063 C CA . SER A 1 123 ? -8.987 11.845 10.719 1.00 60.38 123 SER A CA 1
ATOM 1064 C C . SER A 1 123 ? -7.467 11.621 10.695 1.00 60.38 123 SER A C 1
ATOM 1066 O O . SER A 1 123 ? -6.704 12.584 10.587 1.00 60.38 123 SER A O 1
ATOM 1068 N N . THR A 1 124 ? -7.018 10.362 10.765 1.00 64.44 124 THR A N 1
ATOM 1069 C CA . THR A 1 124 ? -5.601 9.982 10.659 1.00 64.44 124 THR A CA 1
ATOM 1070 C C . THR A 1 124 ? -5.155 9.717 9.216 1.00 64.44 124 THR A C 1
ATOM 1072 O O . THR A 1 124 ? -3.955 9.553 8.966 1.00 64.44 124 THR A O 1
ATOM 1075 N N . LEU A 1 125 ? -6.100 9.713 8.265 1.00 54.12 125 LEU A N 1
ATOM 1076 C CA . LEU A 1 125 ? -5.851 9.580 6.830 1.00 54.12 125 LEU A CA 1
ATOM 1077 C C . LEU A 1 125 ? -4.978 10.756 6.350 1.00 54.12 125 LEU A C 1
ATOM 1079 O O . LEU A 1 125 ? -5.262 11.911 6.664 1.00 54.12 125 LEU A O 1
ATOM 1083 N N . GLY A 1 126 ? -3.866 10.482 5.662 1.00 54.09 126 GLY A N 1
ATOM 1084 C CA . GLY A 1 126 ? -2.914 11.506 5.195 1.00 54.09 126 GLY A CA 1
ATOM 1085 C C . GLY A 1 126 ? -2.037 12.171 6.274 1.00 54.09 126 GLY A C 1
ATOM 1086 O O . GLY A 1 126 ? -1.017 12.771 5.941 1.00 54.09 126 GLY A O 1
ATOM 1087 N N . LYS A 1 127 ? -2.365 12.037 7.569 1.00 54.50 127 LYS A N 1
ATOM 1088 C CA . LYS A 1 127 ? -1.524 12.502 8.699 1.00 54.50 127 LYS A CA 1
ATOM 1089 C C . LYS A 1 127 ? -0.533 11.449 9.193 1.00 54.50 127 LYS A C 1
ATOM 1091 O O . LYS A 1 127 ? 0.357 11.749 9.989 1.00 54.50 127 LYS A O 1
ATOM 1096 N N . SER A 1 128 ? -0.672 10.215 8.718 1.00 49.38 128 SER A N 1
ATOM 1097 C CA . SER A 1 128 ? 0.250 9.120 8.982 1.00 49.38 128 SER A CA 1
ATOM 1098 C C . SER A 1 128 ? 1.614 9.370 8.330 1.00 49.38 128 SER A C 1
ATOM 1100 O O . SER A 1 128 ? 1.943 8.788 7.302 1.00 49.38 128 SER A O 1
ATOM 1102 N N . LYS A 1 129 ? 2.488 10.113 9.013 1.00 46.75 129 LYS A N 1
ATOM 1103 C CA . LYS A 1 129 ? 3.945 9.878 8.958 1.00 46.75 129 LYS A CA 1
ATOM 1104 C C . LYS A 1 129 ? 4.306 8.558 9.676 1.00 46.75 129 LYS A C 1
ATOM 1106 O O . LYS A 1 129 ? 5.282 8.491 10.413 1.00 46.75 129 LYS A O 1
ATOM 1111 N N . GLY A 1 130 ? 3.472 7.528 9.525 1.00 45.69 130 GLY A N 1
ATOM 1112 C CA . GLY A 1 130 ? 3.636 6.217 10.134 1.00 45.69 130 GLY A CA 1
ATOM 1113 C C . GLY A 1 130 ? 4.694 5.433 9.377 1.00 45.69 130 GLY A C 1
ATOM 1114 O O . GLY A 1 130 ? 4.625 5.298 8.157 1.00 45.69 130 GLY A O 1
ATOM 1115 N N . GLU A 1 131 ? 5.690 4.983 10.122 1.00 54.09 131 GLU A N 1
ATOM 1116 C CA . GLU A 1 131 ? 6.868 4.249 9.686 1.00 54.09 131 GLU A CA 1
ATOM 1117 C C . GLU A 1 131 ? 6.535 3.207 8.619 1.00 54.09 131 GLU A C 1
ATOM 1119 O O . GLU A 1 131 ? 5.827 2.226 8.850 1.00 54.09 131 GLU A O 1
ATOM 1124 N N . HIS A 1 132 ? 7.063 3.422 7.416 1.00 53.81 132 HIS A N 1
ATOM 1125 C CA . HIS A 1 132 ? 7.050 2.390 6.394 1.00 53.81 132 HIS A CA 1
ATOM 1126 C C . HIS A 1 132 ? 7.677 1.109 6.967 1.00 53.81 132 HIS A C 1
ATOM 1128 O O . HIS A 1 132 ? 8.721 1.201 7.618 1.00 53.81 132 HIS A O 1
ATOM 1134 N N . PRO A 1 133 ? 7.160 -0.088 6.640 1.00 51.56 133 PRO A N 1
ATOM 1135 C CA . PRO A 1 133 ? 7.850 -1.345 6.933 1.00 51.56 133 PRO A CA 1
ATOM 1136 C C . PRO A 1 133 ? 9.313 -1.310 6.461 1.00 51.56 133 PRO A C 1
ATOM 1138 O O . PRO A 1 133 ? 10.206 -1.729 7.189 1.00 51.56 133 PRO A O 1
ATOM 1141 N N . PHE A 1 134 ? 9.575 -0.669 5.315 1.00 52.34 134 PHE A N 1
ATOM 1142 C CA . PHE A 1 134 ? 10.922 -0.378 4.814 1.00 52.34 134 PHE A CA 1
ATOM 1143 C C . PHE A 1 134 ? 11.762 0.517 5.732 1.00 52.34 134 PHE A C 1
ATOM 1145 O O . PHE A 1 134 ? 12.957 0.288 5.839 1.00 52.34 134 PHE A O 1
ATOM 1152 N N . LYS A 1 135 ? 11.172 1.503 6.419 1.00 57.47 135 LYS A N 1
ATOM 1153 C CA . LYS A 1 135 ? 11.886 2.346 7.390 1.00 57.47 135 LYS A CA 1
ATOM 1154 C C . LYS A 1 135 ? 12.287 1.522 8.611 1.00 57.47 135 LYS A C 1
ATOM 1156 O O . LYS A 1 135 ? 13.447 1.567 8.985 1.00 57.47 135 LYS A O 1
ATOM 1161 N N . SER A 1 136 ? 11.383 0.687 9.132 1.00 58.66 136 SER A N 1
ATOM 1162 C CA . SER A 1 136 ? 11.700 -0.217 10.248 1.00 58.66 136 SER A CA 1
ATOM 1163 C C . SER A 1 136 ? 12.748 -1.279 9.878 1.00 58.66 136 SER A C 1
ATOM 1165 O O . SER A 1 136 ? 13.619 -1.594 10.683 1.00 58.66 136 SER A O 1
ATOM 1167 N N . MET A 1 137 ? 12.723 -1.804 8.645 1.00 58.53 137 MET A N 1
ATOM 1168 C CA . MET A 1 137 ? 13.758 -2.720 8.150 1.00 58.53 137 MET A CA 1
ATOM 1169 C C . MET A 1 137 ? 15.089 -1.998 7.927 1.00 58.53 137 MET A C 1
ATOM 1171 O O . MET A 1 137 ? 16.131 -2.520 8.308 1.00 58.53 137 MET A O 1
ATOM 1175 N N . MET A 1 138 ? 15.075 -0.790 7.359 1.00 62.91 138 MET A N 1
ATOM 1176 C CA . MET A 1 138 ? 16.279 0.012 7.130 1.00 62.91 138 MET A CA 1
ATOM 1177 C C . MET A 1 138 ? 16.909 0.471 8.451 1.00 62.91 138 MET A C 1
ATOM 1179 O O . MET A 1 138 ? 18.127 0.446 8.579 1.00 62.91 138 MET A O 1
ATOM 1183 N N . GLU A 1 139 ? 16.101 0.821 9.453 1.00 67.62 139 GLU A N 1
ATOM 1184 C CA . GLU A 1 139 ? 16.557 1.120 10.814 1.00 67.62 139 GLU A CA 1
ATOM 1185 C C . GLU A 1 139 ? 17.132 -0.119 11.498 1.00 67.62 139 GLU A C 1
ATOM 1187 O O . GLU A 1 139 ? 18.232 -0.038 12.029 1.00 67.62 139 GLU A O 1
ATOM 1192 N N . LYS A 1 140 ? 16.481 -1.287 11.393 1.00 68.75 140 LYS A N 1
ATOM 1193 C CA . LYS A 1 140 ? 17.051 -2.556 11.879 1.00 68.75 140 LYS A CA 1
ATOM 1194 C C . LYS A 1 140 ? 18.370 -2.911 11.194 1.00 68.75 140 LYS A C 1
ATOM 1196 O O . LYS A 1 140 ? 19.266 -3.435 11.842 1.00 68.75 140 LYS A O 1
ATOM 1201 N N . THR A 1 141 ? 18.502 -2.618 9.902 1.00 71.00 141 THR A N 1
ATOM 1202 C CA . THR A 1 141 ? 19.730 -2.899 9.142 1.00 71.00 141 THR A CA 1
ATOM 1203 C C . THR A 1 141 ? 20.851 -1.932 9.529 1.00 71.00 141 THR A C 1
ATOM 1205 O O . THR A 1 141 ? 21.975 -2.368 9.744 1.00 71.00 141 THR A O 1
ATOM 1208 N N . LYS A 1 142 ? 20.542 -0.639 9.711 1.00 69.06 142 LYS A N 1
ATOM 1209 C CA . LYS A 1 142 ? 21.488 0.357 10.243 1.00 69.06 142 LYS A CA 1
ATOM 1210 C C . LYS A 1 142 ? 21.916 0.046 11.675 1.00 69.06 142 LYS A C 1
ATOM 1212 O O . LYS A 1 142 ? 23.085 0.182 12.003 1.00 69.06 142 LYS A O 1
ATOM 1217 N N . GLN A 1 143 ? 20.979 -0.382 12.518 1.00 70.19 143 GLN A N 1
ATOM 1218 C CA . GLN A 1 143 ? 21.269 -0.769 13.894 1.00 70.19 143 GLN A CA 1
ATOM 1219 C C . GLN A 1 143 ? 22.164 -2.009 13.937 1.00 70.19 143 GLN A C 1
ATOM 1221 O O . GLN A 1 143 ? 23.109 -2.031 14.710 1.00 70.19 143 GLN A O 1
ATOM 1226 N N . LYS A 1 144 ? 21.917 -3.000 13.072 1.00 69.50 144 LYS A N 1
ATOM 1227 C CA . LYS A 1 144 ? 22.768 -4.189 12.959 1.00 69.50 144 LYS A CA 1
ATOM 1228 C C . LYS A 1 144 ? 24.186 -3.851 12.472 1.00 69.50 144 LYS A C 1
ATOM 1230 O O . LYS A 1 144 ? 25.134 -4.379 13.028 1.00 69.50 144 LYS A O 1
ATOM 1235 N N . ALA A 1 145 ? 24.323 -2.933 11.512 1.00 68.81 145 ALA A N 1
ATOM 1236 C CA . ALA A 1 145 ? 25.625 -2.472 11.020 1.00 68.81 145 ALA A CA 1
ATOM 1237 C C . ALA A 1 145 ? 26.434 -1.696 12.080 1.00 68.81 145 ALA A C 1
ATOM 1239 O O . ALA A 1 145 ? 27.624 -1.935 12.223 1.00 68.81 145 ALA A O 1
ATOM 1240 N N . ASN A 1 146 ? 25.788 -0.826 12.867 1.00 67.12 146 ASN A N 1
ATOM 1241 C CA . ASN A 1 146 ? 26.453 -0.111 13.967 1.00 67.12 146 ASN A CA 1
ATOM 1242 C C . ASN A 1 146 ? 26.888 -1.034 15.119 1.00 67.12 146 ASN A C 1
ATOM 1244 O O . ASN A 1 146 ? 27.801 -0.681 15.857 1.00 67.12 146 ASN A O 1
ATOM 1248 N N . ILE A 1 147 ? 26.202 -2.165 15.322 1.00 66.25 147 ILE A N 1
ATOM 1249 C CA . ILE A 1 147 ? 26.565 -3.146 16.355 1.00 66.25 147 ILE A CA 1
ATOM 1250 C C . ILE A 1 147 ? 27.808 -3.933 15.914 1.00 66.25 147 ILE A C 1
ATOM 1252 O O . ILE A 1 147 ? 28.737 -4.036 16.708 1.00 66.25 147 ILE A O 1
AT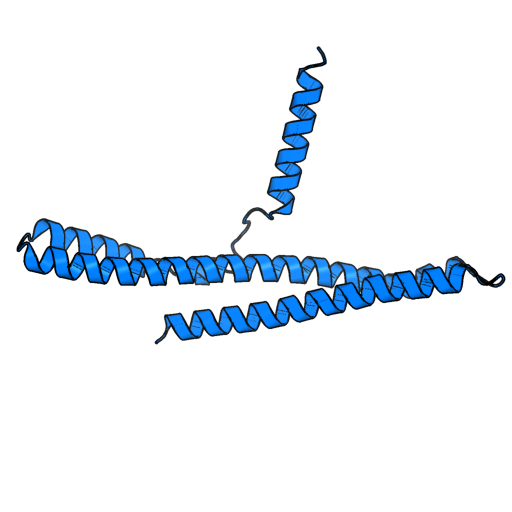OM 1256 N N . ASP A 1 148 ? 27.872 -4.377 14.651 1.00 63.91 148 ASP A N 1
ATOM 1257 C CA . ASP A 1 148 ? 29.072 -5.026 14.084 1.00 63.91 148 ASP A CA 1
ATOM 1258 C C . ASP A 1 148 ? 30.303 -4.098 14.145 1.00 63.91 148 ASP A C 1
ATOM 1260 O O . ASP A 1 148 ? 31.378 -4.516 14.557 1.00 63.91 148 ASP A O 1
ATOM 1264 N N . GLU A 1 149 ? 30.145 -2.807 13.831 1.00 59.47 149 GLU A N 1
ATOM 1265 C CA . GLU A 1 149 ? 31.246 -1.823 13.860 1.00 59.47 149 GLU A CA 1
ATOM 1266 C C . GLU A 1 149 ? 31.731 -1.495 15.293 1.00 59.47 149 GLU A C 1
ATOM 1268 O O . GLU A 1 149 ? 32.840 -0.995 15.485 1.00 59.47 149 GLU A O 1
ATOM 1273 N N . SER A 1 150 ? 30.918 -1.794 16.316 1.00 57.44 150 SER A N 1
ATOM 1274 C CA . SER A 1 150 ? 31.270 -1.633 17.736 1.00 57.44 150 SER A CA 1
ATOM 1275 C C . SER A 1 150 ? 31.890 -2.878 18.380 1.00 57.44 150 SER A C 1
ATOM 1277 O O . SER A 1 150 ? 32.411 -2.776 19.487 1.00 57.44 150 SER A O 1
ATOM 1279 N N . GLU A 1 151 ? 31.840 -4.032 17.705 1.00 56.97 151 GLU A N 1
ATOM 1280 C CA . GLU A 1 151 ? 32.474 -5.286 18.144 1.00 56.97 151 GLU A CA 1
ATOM 1281 C C . GLU A 1 151 ? 33.869 -5.501 17.515 1.00 56.97 151 GLU A C 1
ATOM 1283 O O . GLU A 1 151 ? 34.581 -6.425 17.907 1.00 56.97 151 GLU A O 1
ATOM 1288 N N . GLU A 1 152 ? 34.294 -4.633 16.587 1.00 53.84 152 GLU A N 1
ATOM 1289 C CA . GLU A 1 152 ? 35.620 -4.673 15.940 1.00 53.84 152 GLU A CA 1
ATOM 1290 C C . GLU A 1 152 ? 36.708 -3.810 16.630 1.00 53.84 152 GLU A C 1
ATOM 1292 O O . GLU A 1 152 ? 37.811 -3.685 16.092 1.00 53.84 152 GLU A O 1
ATOM 1297 N N . TRP A 1 153 ? 36.450 -3.263 17.830 1.00 51.03 153 TRP A N 1
ATOM 1298 C CA . TRP A 1 153 ? 37.442 -2.538 18.651 1.00 51.03 153 TRP A CA 1
ATOM 1299 C C . TRP A 1 153 ? 37.562 -3.082 20.078 1.00 51.03 153 TRP A C 1
ATOM 1301 O O . TRP A 1 153 ? 36.575 -2.980 20.842 1.00 51.03 153 TRP A O 1
#

pLDDT: mean 78.89, std 12.51, range [45.69, 95.19]

Foldseek 3Di:
DVLVVVLVVLVVQLVVLVVLLVVLVCQLVVVVVVLVVCVPDPPDDPVCVVVCVVVNVVSVVSNVVSLVSNVLSVVLSVVSVVVVVVVVVLVVQVVVCVVVVDVVSVVVSVVVVVVVVPDDSVVCVVVPPDDDPVNVVVVVVVVVVVVVVVVVD

Organism: Campylobacter coli (NCBI:txid195)

Sequence (153 aa):
KSYKNQKEEIDKSLMKWNWVFWISISIFIGGAIFYFYHSFDEKFDYVSIFRYFPFWIFSGFFIFYSTKQIAEYKRLRNEYAYKEALNDTYVGYERAVEKSDNKILKDKLLEIM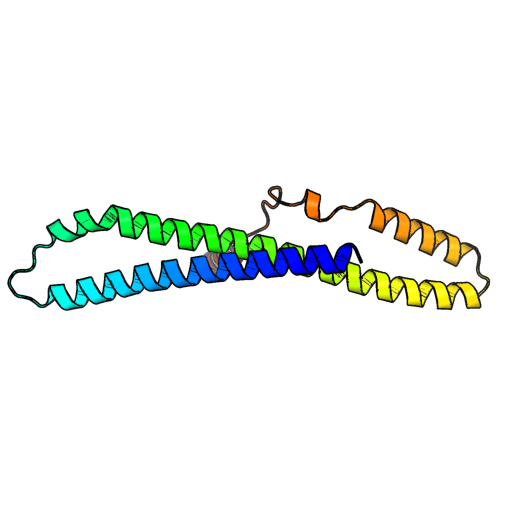LKAAEFNPSSTLGKSKGEHPFKSMMEKTKQKANIDESEEW

Radius of gyration: 25.38 Å; chains: 1; bounding box: 64×24×75 Å

Secondary structure (DSSP, 8-state):
-HHHHHHHHHHHHHHHHHHHHHHHHHHHHHHHHHHHHHTTSTT--GGGHHHHHHHHHHHHHHHHHHHHHHHHHHHHHHHHHHHHHHHHHHHHHHHHHHHTT-HHHHHHHHHHHHHHHH--GGGGTTT-----HHHHHHHHHHHHHHHHHHH--